Protein AF-K0K8G7-F1 (afdb_monomer_lite)

Foldseek 3Di:
DDDPDPPPPPQPPQQDLDLVSLLVLDDPVCNVVLVVQQVVLVVVCVVVVHNVSNSVSSVVSSVVSSVCNVPVPVVVVVVVQVVCVVVVHDGDDDDDPVNVCVVVVD

pLDDT: mean 77.99, std 16.8, range [39.25, 96.5]

Sequence (106 aa):
MGVTAAAAHQQPPEVGRTPEAIRAALLPEERDAFDADCRHALGQAVERSSLQPVHDVLDHWRRIATVTRHDPAAHRRMLARVDQTLAGQPPQRLHTWDELRTERGL

Radius of gyration: 19.47 Å; chains: 1; bounding box: 38×38×61 Å

Secondary structure (DSSP, 8-state):
----------PPPPPPSSHHHHHHHS-HHHHHHHHHHHHHHHHHHHHHT-SHHHHHHHHHHHHHHHHHHH-HHHHHHHHHHHHHHHTTPPPP-PPPHHHHHHHHT-

Structure (mmCIF, N/CA/C/O backbone):
data_AF-K0K8G7-F1
#
_entry.id   AF-K0K8G7-F1
#
loop_
_atom_site.group_PDB
_atom_site.id
_atom_site.type_symbol
_atom_site.label_atom_id
_atom_site.label_alt_id
_atom_site.label_comp_id
_atom_site.label_asym_id
_atom_site.label_entity_id
_atom_site.label_seq_id
_atom_site.pdbx_PDB_ins_code
_atom_site.Cartn_x
_atom_site.Cartn_y
_atom_site.Cartn_z
_atom_site.occupancy
_atom_site.B_iso_or_equiv
_atom_site.auth_seq_id
_atom_site.auth_comp_id
_atom_site.auth_asym_id
_atom_site.auth_atom_id
_atom_site.pdbx_PDB_model_num
ATOM 1 N N . MET A 1 1 ? -10.868 -21.597 -45.414 1.00 40.78 1 MET A N 1
ATOM 2 C CA . MET A 1 1 ? -9.644 -20.830 -45.095 1.00 40.78 1 MET A CA 1
ATOM 3 C C . MET A 1 1 ? -10.041 -19.373 -44.931 1.00 40.78 1 MET A C 1
ATOM 5 O O . MET A 1 1 ? -10.535 -18.805 -45.892 1.00 40.78 1 MET A O 1
ATOM 9 N N . GLY A 1 2 ? -9.912 -18.808 -43.730 1.00 39.25 2 GLY A N 1
ATOM 10 C CA . GLY A 1 2 ? -10.288 -17.418 -43.452 1.00 39.25 2 GLY A CA 1
ATOM 11 C C . GLY A 1 2 ? -10.359 -17.140 -41.955 1.00 39.25 2 GLY A C 1
ATOM 12 O O . GLY A 1 2 ? -11.431 -16.880 -41.427 1.00 39.25 2 GLY A O 1
ATOM 13 N N . VAL A 1 3 ? -9.229 -17.278 -41.260 1.00 42.44 3 VAL A N 1
ATOM 14 C CA . VAL A 1 3 ? -9.101 -16.895 -39.849 1.00 42.44 3 VAL A CA 1
ATOM 15 C C . VAL A 1 3 ? -8.646 -15.438 -39.831 1.00 42.44 3 VAL A C 1
ATOM 17 O O . VAL A 1 3 ? -7.459 -15.161 -39.958 1.00 42.44 3 VAL A O 1
ATOM 20 N N . THR A 1 4 ? -9.568 -14.484 -39.721 1.00 42.50 4 THR A N 1
ATOM 21 C CA . THR A 1 4 ? -9.210 -13.140 -39.248 1.00 42.50 4 THR A CA 1
ATOM 22 C C . THR A 1 4 ? -9.395 -13.145 -37.745 1.00 42.50 4 THR A C 1
ATOM 24 O O . THR A 1 4 ? -10.488 -12.915 -37.229 1.00 42.50 4 THR A O 1
ATOM 27 N N . ALA A 1 5 ? -8.314 -13.500 -3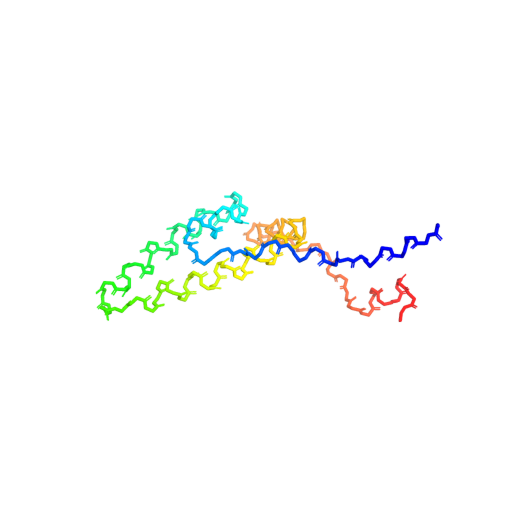7.053 1.00 40.03 5 ALA A N 1
ATOM 28 C CA . ALA A 1 5 ? -8.198 -13.361 -35.617 1.00 40.03 5 ALA A CA 1
ATOM 29 C C . ALA A 1 5 ? -8.341 -11.874 -35.274 1.00 40.03 5 ALA A C 1
ATOM 31 O O . ALA A 1 5 ? -7.414 -11.087 -35.461 1.00 40.03 5 ALA A O 1
ATOM 32 N N . ALA A 1 6 ? -9.518 -11.488 -34.783 1.00 40.91 6 ALA A N 1
ATOM 33 C CA . ALA A 1 6 ? -9.621 -10.322 -33.932 1.00 40.91 6 ALA A CA 1
ATOM 34 C C . ALA A 1 6 ? -8.643 -10.574 -32.784 1.00 40.91 6 ALA A C 1
ATOM 36 O O . ALA A 1 6 ? -8.842 -11.495 -31.990 1.00 40.91 6 ALA A O 1
ATOM 37 N N . ALA A 1 7 ? -7.547 -9.817 -32.748 1.00 43.06 7 ALA A N 1
ATOM 38 C CA . ALA A 1 7 ? -6.707 -9.725 -31.573 1.00 43.06 7 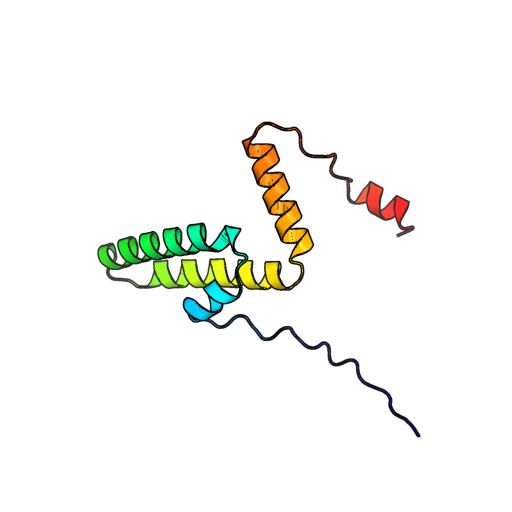ALA A CA 1
ATOM 39 C C . ALA A 1 7 ? -7.591 -9.132 -30.475 1.00 43.06 7 ALA A C 1
ATOM 41 O O . ALA A 1 7 ? -7.680 -7.914 -30.302 1.00 43.06 7 ALA A O 1
ATOM 42 N N . ALA A 1 8 ? -8.325 -10.014 -29.793 1.00 40.56 8 ALA A N 1
ATOM 43 C CA . ALA A 1 8 ? -8.893 -9.743 -28.499 1.00 40.56 8 ALA A CA 1
ATOM 44 C C . ALA A 1 8 ? -7.726 -9.180 -27.704 1.00 40.56 8 ALA A C 1
ATOM 46 O O . ALA A 1 8 ? -6.755 -9.889 -27.429 1.00 40.56 8 ALA A O 1
ATOM 47 N N . HIS A 1 9 ? -7.772 -7.877 -27.446 1.00 45.84 9 HIS A N 1
ATOM 48 C CA . HIS A 1 9 ? -6.929 -7.271 -26.443 1.00 45.84 9 HIS A CA 1
ATOM 49 C C . HIS A 1 9 ? -7.308 -8.028 -25.183 1.00 45.84 9 HIS A C 1
ATOM 51 O O . HIS A 1 9 ? -8.381 -7.794 -24.629 1.00 45.84 9 HIS A O 1
ATOM 57 N N . GLN A 1 10 ? -6.521 -9.044 -24.833 1.00 43.31 10 GLN A N 1
ATOM 58 C CA . GLN A 1 10 ? -6.724 -9.806 -23.619 1.00 43.31 10 GLN A CA 1
ATOM 59 C C . GLN A 1 10 ? -6.482 -8.797 -22.511 1.00 43.31 10 GLN A C 1
ATOM 61 O O . GLN A 1 10 ? -5.338 -8.539 -22.142 1.00 43.31 10 GLN A O 1
ATOM 66 N N . GLN A 1 11 ? -7.554 -8.131 -22.077 1.00 46.38 11 GLN A N 1
ATOM 67 C CA . GLN A 1 11 ? -7.507 -7.242 -20.939 1.00 46.38 11 GLN A CA 1
ATOM 68 C C . GLN A 1 11 ? -6.898 -8.080 -19.816 1.00 46.38 11 GLN A C 1
ATOM 70 O O . GLN A 1 11 ? -7.433 -9.157 -19.521 1.00 46.38 11 GLN A O 1
ATOM 75 N N . PRO A 1 12 ? -5.749 -7.665 -19.252 1.00 54.44 12 PRO A N 1
ATOM 76 C CA . PRO A 1 12 ? -5.165 -8.372 -18.129 1.00 54.44 12 PRO A CA 1
ATOM 77 C C . PRO A 1 12 ? -6.274 -8.567 -17.093 1.00 54.44 12 PRO A C 1
ATOM 79 O O . PRO A 1 12 ? -7.011 -7.609 -16.848 1.00 54.44 12 PRO A O 1
ATOM 82 N N . PRO A 1 13 ? -6.448 -9.769 -16.511 1.00 59.75 13 PRO A N 1
ATOM 83 C CA . PRO A 1 13 ? -7.562 -10.011 -15.601 1.00 59.75 13 PRO A CA 1
ATOM 84 C C . PRO A 1 13 ? -7.517 -8.956 -14.501 1.00 59.75 13 PRO A C 1
ATOM 86 O O . PRO A 1 13 ? -6.444 -8.729 -13.938 1.00 59.75 13 PRO A O 1
ATOM 89 N N . GLU A 1 14 ? -8.626 -8.249 -14.282 1.00 67.75 14 GLU A N 1
ATOM 90 C CA . GLU A 1 14 ? -8.656 -7.116 -13.360 1.00 67.75 14 GLU A CA 1
ATOM 91 C C . GLU A 1 14 ? -8.093 -7.510 -11.993 1.00 67.75 14 GLU A C 1
ATOM 93 O O . GLU A 1 14 ? -8.351 -8.606 -11.488 1.00 67.75 14 GLU A O 1
ATOM 98 N N . VAL A 1 15 ? -7.331 -6.603 -11.378 1.00 78.44 15 VAL A N 1
ATOM 99 C CA . VAL A 1 15 ? -6.902 -6.790 -9.992 1.00 78.44 15 VAL A CA 1
ATOM 100 C C . VAL A 1 15 ? -8.159 -6.847 -9.125 1.00 78.44 15 VAL A C 1
ATOM 102 O O . VAL A 1 15 ? -8.964 -5.907 -9.118 1.00 78.44 15 VAL A O 1
ATOM 105 N N . GLY A 1 16 ? -8.336 -7.970 -8.424 1.00 81.25 16 GLY A N 1
ATOM 106 C CA . GLY A 1 16 ? -9.458 -8.180 -7.515 1.00 81.25 16 GLY A CA 1
ATOM 107 C C . GLY A 1 16 ? -9.508 -7.107 -6.424 1.00 81.25 16 GLY A C 1
ATOM 108 O O . GLY A 1 16 ? -8.507 -6.470 -6.114 1.00 81.25 16 GLY A O 1
ATOM 109 N N . ARG A 1 17 ? -10.688 -6.887 -5.838 1.00 83.06 17 ARG A N 1
ATOM 110 C CA . ARG A 1 17 ? -10.887 -5.855 -4.802 1.00 83.06 17 ARG A CA 1
ATOM 111 C C . ARG A 1 17 ? -10.525 -6.311 -3.389 1.00 83.06 17 ARG A C 1
ATOM 113 O O . ARG A 1 17 ? -10.590 -5.505 -2.468 1.00 83.06 17 ARG A O 1
ATOM 120 N N . THR A 1 18 ? -10.205 -7.590 -3.197 1.00 87.56 18 THR A N 1
ATOM 121 C CA . THR A 1 18 ? -9.864 -8.092 -1.864 1.00 87.56 18 THR A CA 1
ATOM 122 C C . THR A 1 18 ? -8.413 -7.741 -1.526 1.00 87.56 18 THR A C 1
ATOM 124 O O . THR A 1 18 ? -7.581 -7.667 -2.438 1.00 87.56 18 THR A O 1
ATOM 127 N N . PRO A 1 19 ? -8.077 -7.547 -0.240 1.00 88.94 19 PRO A N 1
ATOM 128 C CA . PRO A 1 19 ? -6.704 -7.274 0.177 1.00 88.94 19 PRO A CA 1
ATOM 129 C C . PRO A 1 19 ? -5.712 -8.335 -0.317 1.00 88.94 19 PRO A C 1
ATOM 131 O O . PRO A 1 19 ? -4.626 -7.995 -0.776 1.00 88.94 19 PRO A O 1
ATOM 134 N N . GLU A 1 20 ? -6.095 -9.615 -0.305 1.00 90.62 20 GLU A N 1
ATOM 135 C CA . GLU A 1 20 ? -5.239 -10.716 -0.758 1.00 90.62 20 GLU A CA 1
ATOM 136 C C . GLU A 1 20 ? -4.986 -10.649 -2.267 1.00 90.62 20 GLU A C 1
ATOM 138 O O . GLU A 1 20 ? -3.859 -10.858 -2.717 1.00 90.62 20 GLU A O 1
ATOM 143 N N . ALA A 1 21 ? -6.020 -10.324 -3.051 1.00 89.69 21 ALA A N 1
ATOM 144 C CA . ALA A 1 21 ? -5.907 -10.186 -4.498 1.00 89.69 21 ALA A CA 1
ATOM 145 C C . ALA A 1 21 ? -5.033 -8.985 -4.887 1.00 89.69 21 ALA A C 1
ATOM 147 O O . ALA A 1 21 ? -4.213 -9.097 -5.800 1.00 89.69 21 ALA A O 1
ATOM 148 N N . ILE A 1 22 ? -5.170 -7.863 -4.174 1.00 91.12 22 ILE A N 1
ATOM 149 C CA . ILE A 1 22 ? -4.328 -6.676 -4.364 1.00 91.12 22 ILE A CA 1
ATOM 150 C C . ILE A 1 22 ? -2.878 -7.019 -4.015 1.00 91.12 22 ILE A C 1
ATOM 152 O O . ILE A 1 22 ? -1.996 -6.854 -4.854 1.00 91.12 22 ILE A O 1
ATOM 156 N N . ARG A 1 23 ? -2.630 -7.606 -2.837 1.00 92.38 23 ARG A N 1
ATOM 157 C CA . ARG A 1 23 ? -1.285 -7.991 -2.380 1.00 92.38 23 ARG A CA 1
ATOM 158 C C . ARG A 1 23 ? -0.584 -8.977 -3.317 1.00 92.38 23 ARG A C 1
ATOM 160 O O . ARG A 1 23 ? 0.628 -8.895 -3.507 1.00 92.38 23 ARG A O 1
ATOM 167 N N . ALA A 1 24 ? -1.331 -9.906 -3.913 1.00 90.50 24 ALA A N 1
ATOM 168 C CA . ALA A 1 24 ? -0.804 -10.859 -4.888 1.00 90.50 24 ALA A CA 1
ATOM 1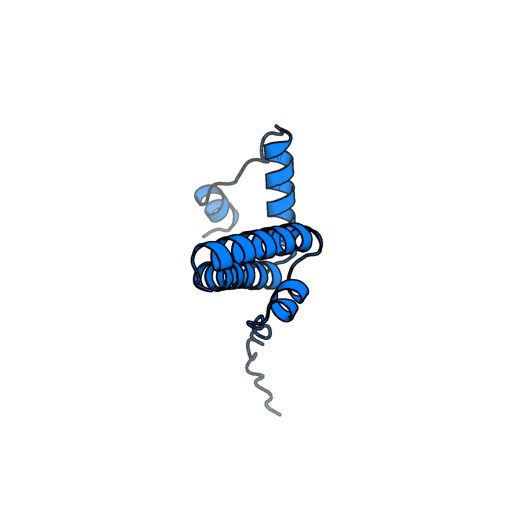69 C C . ALA A 1 24 ? -0.400 -10.199 -6.219 1.00 90.50 24 ALA A C 1
ATOM 171 O O . ALA A 1 24 ? 0.508 -10.691 -6.889 1.00 90.50 24 ALA A O 1
ATOM 172 N N . ALA A 1 25 ? -1.059 -9.099 -6.595 1.00 88.88 25 ALA A N 1
ATOM 173 C CA . ALA A 1 25 ? -0.776 -8.350 -7.817 1.00 88.88 25 ALA A CA 1
ATOM 174 C C . ALA A 1 25 ? 0.366 -7.327 -7.667 1.00 88.88 25 ALA A C 1
ATOM 176 O O . ALA A 1 25 ? 0.877 -6.853 -8.681 1.00 88.88 25 ALA A O 1
ATOM 177 N N . LEU A 1 26 ? 0.770 -7.008 -6.435 1.00 89.25 26 LEU A N 1
ATOM 178 C CA . LEU A 1 26 ? 1.891 -6.115 -6.141 1.00 89.25 26 LEU A CA 1
ATOM 179 C C . LEU A 1 26 ? 3.251 -6.796 -6.330 1.00 89.25 26 LEU A C 1
ATOM 181 O O . LEU A 1 26 ? 3.414 -8.009 -6.115 1.00 89.25 26 LEU A O 1
ATOM 185 N N . LEU A 1 27 ? 4.249 -5.983 -6.677 1.00 87.38 27 LEU A N 1
ATOM 186 C CA . LEU A 1 27 ? 5.643 -6.402 -6.669 1.00 87.38 27 LEU A CA 1
ATOM 187 C C . LEU A 1 27 ? 6.098 -6.721 -5.237 1.00 87.38 27 LEU A C 1
ATOM 189 O O . LEU A 1 27 ? 5.573 -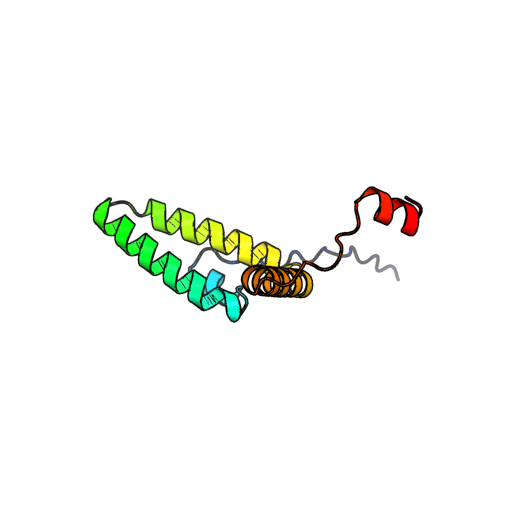6.143 -4.284 1.00 87.38 27 LEU A O 1
ATOM 193 N N . PRO A 1 28 ? 7.079 -7.623 -5.055 1.00 88.31 28 PRO A N 1
ATOM 194 C CA . PRO A 1 28 ? 7.609 -7.949 -3.734 1.00 88.31 28 PRO A CA 1
ATOM 195 C C . PRO A 1 28 ? 8.023 -6.721 -2.915 1.00 88.31 28 PRO A C 1
ATOM 197 O O . PRO A 1 28 ? 7.749 -6.683 -1.721 1.00 88.31 28 PRO A O 1
ATOM 200 N N . GLU A 1 29 ? 8.609 -5.716 -3.566 1.00 86.50 29 GLU A N 1
ATOM 201 C CA . GLU A 1 29 ? 9.110 -4.484 -2.949 1.00 86.50 29 GLU A CA 1
ATOM 202 C C . GLU A 1 29 ? 7.988 -3.573 -2.414 1.00 86.50 29 GLU A C 1
ATOM 204 O O . GLU A 1 29 ? 8.215 -2.759 -1.526 1.00 86.50 29 GLU A O 1
ATOM 209 N N . GLU A 1 30 ? 6.764 -3.714 -2.927 1.00 88.06 30 GLU A N 1
ATOM 210 C CA . GLU A 1 30 ? 5.608 -2.887 -2.555 1.00 88.06 30 GLU A CA 1
ATOM 211 C C . GLU A 1 30 ? 4.784 -3.491 -1.408 1.00 88.06 30 GLU A C 1
ATOM 213 O O . GLU A 1 30 ? 3.977 -2.803 -0.782 1.00 88.06 30 GLU A O 1
ATOM 218 N N . ARG A 1 31 ? 4.963 -4.788 -1.124 1.00 92.00 31 ARG A N 1
ATOM 219 C CA . ARG A 1 31 ? 4.111 -5.531 -0.179 1.00 92.00 31 ARG A CA 1
ATOM 220 C C . ARG A 1 31 ? 4.236 -5.026 1.251 1.00 92.00 31 ARG A C 1
ATOM 222 O O . ARG A 1 31 ? 3.225 -4.931 1.938 1.00 92.00 31 ARG A O 1
ATOM 229 N N . ASP A 1 32 ? 5.444 -4.677 1.680 1.00 92.88 32 ASP A N 1
ATOM 230 C CA . ASP A 1 32 ? 5.676 -4.200 3.046 1.00 92.88 32 ASP A CA 1
ATOM 231 C C . ASP A 1 32 ? 5.039 -2.823 3.275 1.00 92.88 32 ASP A C 1
ATOM 233 O O . ASP A 1 32 ? 4.464 -2.570 4.337 1.00 92.88 32 ASP A O 1
ATOM 237 N N . ALA A 1 33 ? 5.080 -1.953 2.260 1.00 92.88 33 ALA A N 1
ATOM 238 C CA . ALA A 1 33 ? 4.408 -0.657 2.285 1.00 92.88 33 ALA A CA 1
ATOM 239 C C . ALA A 1 33 ? 2.880 -0.824 2.317 1.00 92.88 33 ALA A C 1
ATOM 241 O O . ALA A 1 33 ? 2.215 -0.225 3.161 1.00 92.88 33 ALA A O 1
ATOM 242 N N . PHE A 1 34 ? 2.333 -1.716 1.485 1.00 94.69 34 PHE A N 1
ATOM 243 C CA . PHE A 1 34 ? 0.913 -2.074 1.515 1.00 94.69 34 PHE A CA 1
ATOM 244 C C . PHE A 1 34 ? 0.468 -2.583 2.897 1.00 94.69 34 PHE A C 1
ATOM 246 O O . PHE A 1 34 ? -0.509 -2.090 3.462 1.00 94.69 34 PHE A O 1
ATOM 253 N N . ASP A 1 35 ? 1.212 -3.526 3.483 1.00 95.62 35 ASP A N 1
ATOM 254 C CA . ASP A 1 35 ? 0.892 -4.106 4.791 1.00 95.62 35 ASP A CA 1
ATOM 255 C C . ASP A 1 35 ? 0.999 -3.056 5.928 1.00 95.62 35 ASP A C 1
ATOM 257 O O . ASP A 1 35 ? 0.282 -3.130 6.934 1.00 95.62 35 ASP A O 1
ATOM 261 N N . ALA A 1 36 ? 1.880 -2.056 5.802 1.00 95.19 36 ALA A N 1
ATOM 262 C CA . ALA A 1 36 ? 1.969 -0.929 6.733 1.00 95.19 36 ALA A CA 1
ATOM 263 C C . ALA A 1 36 ? 0.769 0.025 6.615 1.00 95.19 36 ALA A C 1
ATOM 265 O O . ALA A 1 36 ? 0.140 0.337 7.633 1.00 95.19 36 ALA A O 1
ATOM 266 N N . ASP A 1 37 ? 0.404 0.419 5.396 1.00 95.94 37 ASP A N 1
ATOM 267 C CA . ASP A 1 37 ? -0.730 1.310 5.136 1.00 95.94 37 ASP A CA 1
ATOM 268 C C . ASP A 1 37 ? -2.057 0.682 5.567 1.00 95.94 37 ASP A C 1
ATOM 270 O O . ASP A 1 37 ? -2.882 1.345 6.200 1.00 95.94 37 ASP A O 1
ATOM 274 N N .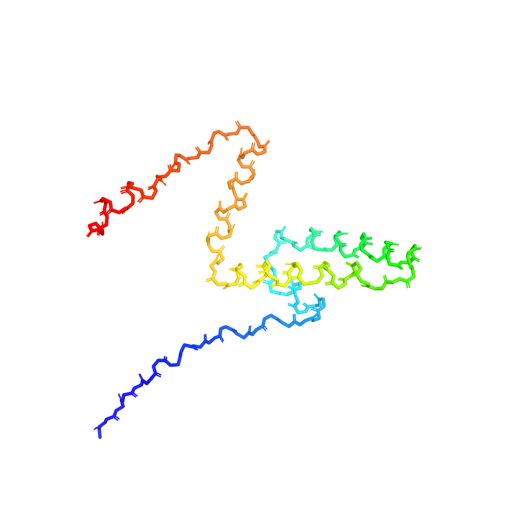 CYS A 1 38 ? -2.256 -0.615 5.307 1.00 94.44 38 CYS A N 1
ATOM 275 C CA . CYS A 1 38 ? -3.441 -1.334 5.771 1.00 94.44 38 CYS A CA 1
ATOM 276 C C . CYS A 1 38 ? -3.548 -1.334 7.302 1.00 94.44 38 CYS A C 1
ATOM 278 O O . CYS A 1 38 ? -4.625 -1.073 7.840 1.00 94.44 38 CYS A O 1
ATOM 280 N N . ARG A 1 39 ? -2.444 -1.581 8.024 1.00 96.44 39 ARG A N 1
ATOM 281 C CA . ARG A 1 39 ? -2.439 -1.524 9.499 1.00 96.44 39 ARG A CA 1
ATOM 282 C C . ARG A 1 39 ? -2.753 -0.124 10.014 1.00 96.44 39 ARG A C 1
ATOM 284 O O . ARG A 1 39 ? -3.528 0.017 10.959 1.00 96.44 39 ARG A O 1
ATOM 291 N N . HIS A 1 40 ? -2.190 0.904 9.387 1.00 95.81 40 HIS A N 1
ATOM 292 C CA . HIS A 1 40 ? -2.459 2.289 9.754 1.00 95.81 40 HIS A CA 1
ATOM 293 C C . HIS A 1 40 ? -3.930 2.671 9.519 1.00 95.81 40 HIS A C 1
ATOM 295 O O . HIS A 1 40 ? -4.574 3.235 10.406 1.00 95.81 40 HIS A O 1
ATOM 301 N N . ALA A 1 41 ? -4.491 2.300 8.366 1.00 94.69 41 ALA A N 1
ATOM 302 C CA . ALA A 1 41 ? -5.890 2.544 8.036 1.00 94.69 41 ALA A CA 1
ATOM 303 C C . ALA A 1 41 ? -6.858 1.812 8.970 1.00 94.69 41 ALA A C 1
ATOM 305 O O . ALA A 1 41 ? -7.876 2.385 9.355 1.00 94.69 41 ALA A O 1
ATOM 306 N N . LEU A 1 42 ? -6.534 0.582 9.385 1.00 95.62 42 LEU A N 1
ATOM 307 C CA . LEU A 1 42 ? -7.309 -0.142 10.396 1.00 95.62 42 LEU A CA 1
ATOM 308 C C . LEU A 1 42 ? -7.313 0.595 11.743 1.00 95.62 42 LEU A C 1
ATOM 310 O O . LEU A 1 42 ? -8.366 0.701 12.366 1.00 95.62 42 LEU A O 1
ATOM 314 N N . GLY A 1 43 ? -6.177 1.164 12.161 1.00 96.38 43 GLY A N 1
ATOM 315 C CA . GLY A 1 43 ? -6.105 2.016 13.354 1.00 96.38 43 GLY A CA 1
ATOM 316 C C . GLY A 1 43 ? -7.019 3.241 13.252 1.00 96.38 43 GLY A C 1
ATOM 317 O O . GLY A 1 43 ? -7.863 3.457 14.121 1.00 96.38 43 GLY A O 1
ATOM 318 N N . GLN A 1 44 ? -6.939 3.983 12.142 1.00 92.94 44 GLN A N 1
ATOM 319 C CA . GLN A 1 44 ? -7.826 5.128 11.898 1.00 92.94 44 GLN A CA 1
ATOM 320 C C . GLN A 1 44 ? -9.304 4.729 11.841 1.00 92.94 44 GLN A C 1
ATOM 322 O O . GLN A 1 44 ? -10.172 5.493 12.261 1.00 92.94 44 GLN A O 1
ATOM 327 N N . ALA A 1 45 ? -9.607 3.548 11.304 1.00 95.31 45 ALA A N 1
ATOM 328 C CA . ALA A 1 45 ? -10.972 3.067 11.188 1.00 95.31 45 ALA A CA 1
ATOM 329 C C . ALA A 1 45 ? -11.602 2.783 12.553 1.00 95.31 45 ALA A C 1
ATOM 331 O O . ALA A 1 45 ? -12.774 3.099 12.757 1.00 95.31 45 ALA A O 1
ATOM 332 N N . VAL A 1 46 ? -10.818 2.247 13.493 1.00 96.50 46 VAL A N 1
ATOM 333 C CA . VAL A 1 46 ? -11.241 2.063 14.888 1.00 96.50 46 VAL A CA 1
ATOM 334 C C . VAL A 1 46 ? -11.507 3.416 15.542 1.00 96.50 46 VAL A C 1
ATOM 336 O O . VAL A 1 46 ? -12.591 3.625 16.082 1.00 96.50 46 VAL A O 1
ATOM 339 N N . GLU A 1 47 ? -10.567 4.358 15.437 1.00 95.38 47 GLU A N 1
ATOM 340 C CA . GLU A 1 47 ? -10.706 5.697 16.030 1.00 95.38 47 GLU A CA 1
ATOM 341 C C . GLU A 1 47 ? -11.930 6.453 15.501 1.00 95.38 47 GLU A C 1
ATOM 343 O O . GLU A 1 47 ? -12.632 7.128 16.250 1.00 95.38 47 GLU A O 1
ATOM 348 N N . ARG A 1 48 ? -12.206 6.325 14.200 1.00 93.25 48 ARG A N 1
ATOM 349 C CA . ARG A 1 48 ? -13.293 7.040 13.517 1.00 93.25 48 ARG A CA 1
ATOM 350 C C . ARG A 1 48 ? -14.597 6.252 13.458 1.00 93.25 48 ARG A C 1
ATOM 352 O O . ARG A 1 48 ? -15.579 6.773 12.935 1.00 93.25 48 ARG A O 1
ATOM 359 N N . SER A 1 49 ? -14.606 5.003 13.935 1.00 95.00 49 SER A N 1
ATOM 360 C CA . SER A 1 49 ? -15.712 4.050 13.748 1.00 95.00 49 SER A CA 1
ATOM 361 C C . SER A 1 49 ? -16.207 3.989 12.293 1.00 95.00 49 SER A C 1
ATOM 363 O O . SER A 1 49 ? -17.404 3.917 12.024 1.00 95.00 49 SER A O 1
ATOM 365 N N . SER A 1 50 ? -15.278 4.060 11.337 1.00 95.12 50 SER A N 1
ATOM 366 C CA . SER A 1 50 ? -15.572 4.134 9.905 1.00 95.12 50 SER A CA 1
ATOM 367 C C . SER A 1 50 ? -14.541 3.352 9.107 1.00 95.12 50 SER A C 1
ATOM 369 O O . SER A 1 50 ? -13.347 3.568 9.265 1.00 95.12 50 SER A O 1
ATOM 371 N N . LEU A 1 51 ? -14.993 2.483 8.201 1.00 94.38 51 LEU A N 1
ATOM 372 C CA . LEU A 1 51 ? -14.114 1.701 7.322 1.00 94.38 51 LEU A CA 1
ATOM 373 C C . LEU A 1 51 ? -13.613 2.481 6.102 1.00 94.38 51 LEU A C 1
ATOM 375 O O . LEU A 1 51 ? -12.825 1.951 5.321 1.00 94.38 51 LEU A O 1
ATOM 379 N N . GLN A 1 52 ? -14.025 3.740 5.939 1.00 95.38 52 GLN A N 1
ATOM 380 C CA . GLN A 1 52 ? -13.607 4.563 4.806 1.00 95.38 52 GLN A CA 1
ATOM 381 C C . GLN A 1 52 ? -12.078 4.635 4.618 1.00 95.38 52 GLN A C 1
ATOM 383 O O . GLN A 1 52 ? -11.635 4.387 3.499 1.00 95.38 52 GLN A O 1
ATOM 388 N N . PRO A 1 53 ? -11.249 4.832 5.668 1.00 92.56 53 PRO A N 1
ATOM 389 C CA . PRO A 1 53 ? -9.794 4.847 5.509 1.00 92.56 53 PRO A CA 1
ATOM 390 C C . PRO A 1 53 ? -9.234 3.545 4.920 1.00 92.56 53 PRO A C 1
ATOM 392 O O . PRO A 1 53 ? -8.259 3.568 4.175 1.00 92.56 53 PRO A O 1
ATOM 395 N N . VAL A 1 54 ? -9.852 2.400 5.233 1.00 93.56 54 VAL A N 1
ATOM 396 C CA . VAL A 1 54 ? -9.443 1.097 4.690 1.00 93.56 54 VAL A CA 1
ATOM 397 C C . VAL A 1 54 ? -9.797 1.011 3.208 1.00 93.56 54 VAL A C 1
ATOM 399 O O . VAL A 1 54 ? -8.965 0.586 2.410 1.00 93.56 54 VAL A O 1
ATOM 402 N N . HIS A 1 55 ? -11.001 1.442 2.824 1.00 93.94 55 HIS A N 1
ATOM 403 C CA . HIS A 1 55 ? -11.412 1.474 1.420 1.00 93.94 55 HIS A CA 1
ATOM 404 C C . HIS A 1 55 ? -10.512 2.384 0.578 1.00 93.94 55 HIS A C 1
ATOM 406 O O . HIS A 1 55 ? -10.069 1.966 -0.491 1.00 93.94 55 HIS A O 1
ATOM 412 N N . ASP A 1 56 ? -10.162 3.563 1.095 1.00 94.38 56 ASP A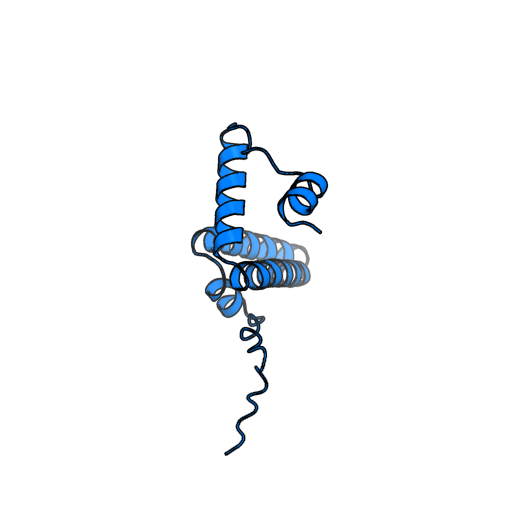 N 1
ATOM 413 C CA . ASP A 1 56 ? -9.281 4.513 0.413 1.00 94.38 56 ASP A CA 1
ATOM 414 C C . ASP A 1 56 ? -7.893 3.908 0.143 1.00 94.38 56 ASP A C 1
ATOM 416 O O . ASP A 1 56 ? -7.368 4.010 -0.971 1.00 94.38 56 ASP A O 1
ATOM 420 N N . VAL A 1 57 ? -7.320 3.214 1.135 1.00 96.00 57 VAL A N 1
ATOM 421 C CA . VAL A 1 57 ? -6.037 2.507 0.992 1.00 96.00 57 VAL A CA 1
ATOM 422 C C . VAL A 1 57 ? -6.134 1.376 -0.034 1.00 96.00 57 VAL A C 1
ATOM 424 O O . VAL A 1 57 ? -5.276 1.273 -0.912 1.00 96.00 57 VAL A O 1
ATOM 427 N N . LEU A 1 58 ? -7.182 0.548 0.012 1.00 95.00 58 LEU A N 1
ATOM 428 C CA . LEU A 1 58 ? -7.346 -0.549 -0.950 1.00 95.00 58 LEU A CA 1
ATOM 429 C C . LEU A 1 58 ? -7.513 -0.032 -2.388 1.00 95.00 58 LEU A C 1
ATOM 431 O O . LEU A 1 58 ? -6.904 -0.576 -3.310 1.00 95.00 58 LEU A O 1
ATOM 435 N N . ASP A 1 59 ? -8.274 1.043 -2.594 1.00 94.25 59 ASP A N 1
ATOM 436 C CA . ASP A 1 59 ? -8.459 1.648 -3.917 1.00 94.25 59 ASP A CA 1
ATOM 437 C C . ASP A 1 59 ? -7.191 2.329 -4.443 1.00 94.25 59 ASP A C 1
ATOM 439 O O . ASP A 1 59 ? -6.959 2.364 -5.659 1.00 94.25 59 ASP A O 1
ATOM 443 N N . HIS A 1 60 ? -6.369 2.888 -3.554 1.00 93.94 60 HIS A N 1
ATOM 444 C CA . HIS A 1 60 ? -5.061 3.429 -3.907 1.00 93.94 60 HIS A CA 1
ATOM 445 C C . HIS A 1 60 ? -4.119 2.319 -4.392 1.00 93.94 60 HIS A C 1
ATOM 447 O O . HIS A 1 60 ? -3.617 2.371 -5.518 1.00 93.94 60 HIS A O 1
ATOM 453 N N . TRP A 1 61 ? -3.954 1.263 -3.597 1.00 94.69 61 TRP A N 1
ATOM 454 C CA . TRP A 1 61 ? -3.046 0.165 -3.921 1.00 94.69 61 TRP A CA 1
ATOM 455 C C . TRP A 1 61 ? -3.519 -0.693 -5.094 1.00 94.69 61 TRP A C 1
ATOM 457 O O . TRP A 1 61 ? -2.698 -1.162 -5.882 1.00 94.69 61 TRP A O 1
ATOM 467 N N . ARG A 1 62 ? -4.832 -0.837 -5.308 1.00 91.88 62 ARG A N 1
ATOM 468 C CA . ARG A 1 62 ? -5.371 -1.484 -6.515 1.00 91.88 62 ARG A CA 1
ATOM 469 C C . ARG A 1 62 ? -5.009 -0.714 -7.787 1.00 91.88 62 ARG A C 1
ATOM 471 O O . ARG A 1 62 ? -4.729 -1.338 -8.814 1.00 91.88 62 ARG A O 1
ATOM 478 N N . ARG A 1 63 ? -4.984 0.624 -7.741 1.00 88.88 63 ARG A N 1
ATOM 479 C CA . ARG A 1 63 ? -4.522 1.455 -8.867 1.00 88.88 63 ARG A CA 1
ATOM 480 C C . ARG A 1 63 ? -3.038 1.234 -9.143 1.00 88.88 63 ARG A C 1
ATOM 482 O O . ARG A 1 63 ? -2.693 0.997 -10.298 1.00 88.88 63 ARG A O 1
ATOM 489 N N . ILE A 1 64 ? -2.203 1.226 -8.102 1.00 87.94 64 ILE A N 1
ATOM 490 C CA . ILE A 1 64 ? -0.770 0.908 -8.218 1.00 87.94 64 ILE A CA 1
ATOM 491 C C . ILE A 1 64 ? -0.590 -0.473 -8.855 1.00 87.94 64 ILE A C 1
ATOM 493 O O . ILE A 1 64 ? -0.005 -0.577 -9.928 1.00 87.94 64 ILE A O 1
ATOM 497 N N . ALA A 1 65 ? -1.207 -1.511 -8.285 1.00 87.75 65 ALA A N 1
ATOM 498 C CA . ALA A 1 65 ? -1.131 -2.874 -8.803 1.00 87.75 65 ALA A CA 1
ATOM 499 C C . ALA A 1 65 ? -1.572 -2.979 -10.274 1.00 87.75 65 ALA A C 1
ATOM 501 O O . ALA A 1 65 ? -0.970 -3.712 -11.056 1.00 87.75 65 ALA A O 1
ATOM 502 N N . THR A 1 66 ? -2.600 -2.229 -10.682 1.00 85.69 66 THR A N 1
ATOM 503 C CA . THR A 1 66 ? -3.077 -2.215 -12.074 1.00 85.69 66 THR A CA 1
ATOM 504 C C . THR A 1 66 ? -2.040 -1.606 -13.022 1.00 85.69 66 THR A C 1
ATOM 506 O O . THR A 1 66 ? -1.764 -2.183 -14.074 1.00 85.69 66 THR A O 1
ATOM 509 N N . VAL A 1 67 ? -1.433 -0.474 -12.645 1.00 80.94 67 VAL A N 1
ATOM 510 C CA . VAL A 1 67 ? -0.388 0.198 -13.439 1.00 80.94 67 VAL A CA 1
ATOM 511 C C . VAL A 1 67 ? 0.872 -0.664 -13.511 1.00 80.94 67 VAL A C 1
ATOM 513 O O . VAL A 1 67 ? 1.393 -0.919 -14.597 1.00 80.94 67 VAL A O 1
ATOM 516 N N . THR A 1 68 ? 1.322 -1.180 -12.370 1.00 76.19 68 THR A N 1
ATOM 517 C CA . THR A 1 68 ? 2.520 -2.014 -12.256 1.00 76.19 68 THR A CA 1
ATOM 518 C C . THR A 1 68 ? 2.397 -3.306 -13.051 1.00 76.19 68 THR A C 1
ATOM 520 O O . THR A 1 68 ? 3.360 -3.758 -13.665 1.00 76.19 68 THR A O 1
ATOM 523 N N . ARG A 1 69 ? 1.201 -3.894 -13.111 1.00 73.81 69 ARG A N 1
ATOM 524 C CA . ARG A 1 69 ? 0.956 -5.118 -13.874 1.00 73.81 69 ARG A CA 1
ATOM 525 C C . ARG A 1 69 ? 0.936 -4.895 -15.389 1.00 73.81 69 ARG A C 1
ATOM 527 O O . ARG A 1 69 ? 1.216 -5.835 -16.129 1.00 73.81 69 ARG A O 1
ATOM 534 N N . HIS A 1 70 ? 0.638 -3.678 -15.844 1.00 73.56 70 HIS A N 1
ATOM 535 C CA . HIS A 1 70 ? 0.695 -3.315 -17.260 1.00 73.56 70 HIS A CA 1
ATOM 536 C C . HIS A 1 70 ? 2.141 -3.119 -17.750 1.00 73.56 70 HIS A C 1
ATOM 538 O O . HIS A 1 70 ? 2.461 -3.513 -18.869 1.00 73.56 70 HIS A O 1
ATOM 544 N N . ASP A 1 71 ? 3.027 -2.546 -16.926 1.00 73.38 71 ASP A N 1
ATOM 545 C CA . ASP A 1 71 ? 4.461 -2.429 -17.238 1.00 73.38 71 ASP A CA 1
ATOM 546 C C . ASP A 1 71 ? 5.347 -2.603 -15.984 1.00 73.38 71 ASP A C 1
ATOM 548 O O . ASP A 1 71 ? 5.801 -1.624 -15.372 1.00 73.38 71 ASP A O 1
ATOM 552 N N . PRO A 1 72 ? 5.657 -3.860 -15.610 1.00 70.00 72 PRO A N 1
ATOM 553 C CA . PRO A 1 72 ? 6.477 -4.150 -14.435 1.00 70.00 72 PRO A CA 1
ATOM 554 C C . PRO A 1 72 ? 7.906 -3.599 -14.547 1.00 70.00 72 PRO A C 1
ATOM 556 O O . PRO A 1 72 ? 8.548 -3.296 -13.540 1.00 70.00 72 PRO A O 1
ATOM 559 N N . ALA A 1 73 ? 8.429 -3.468 -15.770 1.00 71.50 73 ALA A N 1
ATOM 560 C CA . ALA A 1 73 ? 9.784 -2.988 -16.015 1.00 71.50 73 ALA A CA 1
ATOM 561 C C . ALA A 1 73 ? 9.876 -1.459 -15.911 1.00 71.50 73 ALA A C 1
ATOM 563 O O . ALA A 1 73 ? 10.875 -0.939 -15.413 1.00 71.50 73 ALA A O 1
ATOM 564 N N . ALA A 1 74 ? 8.861 -0.713 -16.356 1.00 70.44 74 ALA A N 1
ATOM 565 C CA . ALA A 1 74 ? 8.759 0.719 -16.071 1.00 70.44 74 ALA A CA 1
ATOM 566 C C . ALA A 1 74 ? 8.598 0.983 -14.579 1.00 70.44 74 ALA A C 1
ATOM 568 O O . ALA A 1 74 ? 9.281 1.861 -14.052 1.00 70.44 74 ALA A O 1
ATOM 569 N N . HIS A 1 75 ? 7.777 0.190 -13.890 1.00 72.62 75 HIS A N 1
ATOM 570 C CA . HIS A 1 75 ? 7.571 0.371 -12.461 1.00 72.62 75 HIS A CA 1
ATOM 571 C C . HIS A 1 75 ? 8.861 0.149 -11.653 1.00 72.62 75 HIS A C 1
ATOM 573 O O . HIS A 1 75 ? 9.247 0.994 -10.849 1.00 72.62 75 HIS A O 1
ATOM 579 N N . ARG A 1 76 ? 9.623 -0.915 -11.944 1.00 76.00 76 ARG A N 1
ATOM 580 C CA . ARG A 1 76 ? 10.945 -1.126 -11.321 1.00 76.00 76 ARG A CA 1
ATOM 581 C C . ARG A 1 76 ? 11.942 -0.008 -11.629 1.00 76.00 76 ARG A C 1
ATOM 583 O O . ARG A 1 76 ? 12.695 0.392 -10.747 1.00 76.00 76 ARG A O 1
ATOM 590 N N . ARG A 1 77 ? 11.947 0.525 -12.857 1.00 78.12 77 ARG A N 1
ATOM 591 C CA . ARG A 1 77 ? 12.789 1.684 -13.214 1.00 78.12 77 ARG A CA 1
ATOM 592 C C . ARG A 1 77 ? 12.398 2.936 -12.430 1.00 78.12 77 ARG A C 1
ATOM 594 O O . ARG A 1 77 ? 13.275 3.709 -12.058 1.00 78.12 77 ARG A O 1
ATOM 601 N N . MET A 1 78 ? 11.105 3.132 -12.175 1.00 80.31 78 MET A N 1
ATOM 602 C CA . MET A 1 78 ? 10.612 4.220 -11.334 1.00 80.31 78 MET A CA 1
ATOM 603 C C . MET A 1 78 ? 11.079 4.051 -9.884 1.00 80.31 78 MET A C 1
ATOM 605 O O . MET A 1 78 ? 11.648 4.994 -9.344 1.00 80.31 78 MET A O 1
ATOM 609 N N . LEU A 1 79 ? 10.914 2.866 -9.285 1.00 79.75 79 LEU A N 1
ATOM 610 C CA . LEU A 1 79 ? 11.379 2.596 -7.917 1.00 79.75 79 LEU A CA 1
ATOM 611 C C . LEU A 1 79 ? 12.893 2.805 -7.782 1.00 79.75 79 LEU A C 1
ATOM 613 O O . LEU A 1 79 ? 13.333 3.557 -6.919 1.00 79.75 79 LEU A O 1
ATOM 617 N N . ALA A 1 80 ? 13.685 2.279 -8.720 1.00 77.75 80 ALA A N 1
ATOM 618 C CA . ALA A 1 80 ? 15.133 2.493 -8.736 1.00 77.75 80 ALA A CA 1
ATOM 619 C C . ALA A 1 80 ? 15.520 3.983 -8.847 1.00 77.75 80 ALA A C 1
ATOM 621 O O . ALA A 1 80 ? 16.539 4.410 -8.305 1.00 77.75 80 ALA A O 1
ATOM 622 N N . ARG A 1 81 ? 14.710 4.796 -9.542 1.00 73.12 81 ARG A N 1
ATOM 623 C CA . ARG A 1 81 ? 14.903 6.252 -9.620 1.00 73.12 81 ARG A CA 1
ATOM 624 C C . ARG A 1 81 ? 14.558 6.946 -8.302 1.00 73.12 81 ARG A C 1
ATOM 626 O O . ARG A 1 81 ? 15.261 7.885 -7.927 1.00 73.12 81 ARG A O 1
ATOM 633 N N . VAL A 1 82 ? 13.499 6.515 -7.618 1.00 77.56 82 VAL A N 1
ATOM 634 C CA . VAL A 1 82 ? 13.145 7.021 -6.283 1.00 77.56 82 VAL A CA 1
ATOM 635 C C . VAL A 1 82 ? 14.286 6.732 -5.310 1.00 77.56 82 VAL A C 1
ATOM 637 O O . VAL A 1 82 ? 14.771 7.664 -4.672 1.00 77.56 82 VAL A O 1
ATOM 640 N N . ASP A 1 83 ? 14.800 5.502 -5.294 1.00 76.12 83 ASP A N 1
ATOM 641 C CA . ASP A 1 83 ? 15.933 5.114 -4.447 1.00 76.12 83 ASP A CA 1
ATOM 642 C C . ASP A 1 83 ? 17.195 5.928 -4.755 1.00 76.12 83 ASP A C 1
ATOM 644 O O . ASP A 1 83 ? 17.844 6.431 -3.840 1.00 76.12 83 ASP A O 1
ATOM 648 N N . GLN A 1 84 ? 17.523 6.135 -6.038 1.00 70.69 84 GLN A N 1
ATOM 649 C CA . GLN A 1 84 ? 18.643 7.000 -6.436 1.00 70.69 84 GLN A CA 1
ATOM 650 C C . GLN A 1 84 ? 18.470 8.432 -5.927 1.00 70.69 84 GLN A C 1
ATOM 652 O O . GLN A 1 84 ? 19.422 9.022 -5.422 1.00 70.69 84 GLN A O 1
ATOM 657 N N . THR A 1 85 ? 17.257 8.975 -6.018 1.00 69.81 85 THR A N 1
ATOM 658 C CA . THR A 1 85 ? 16.962 10.343 -5.576 1.00 69.81 85 THR A CA 1
ATOM 659 C C . THR A 1 85 ? 17.072 10.467 -4.056 1.00 69.81 85 THR A C 1
ATOM 661 O O . THR A 1 85 ? 17.690 11.407 -3.561 1.00 69.81 85 THR A O 1
ATOM 664 N N . LEU A 1 86 ? 16.533 9.499 -3.306 1.00 71.25 86 LEU A N 1
ATOM 665 C CA . LEU A 1 86 ? 16.649 9.443 -1.845 1.00 71.25 86 LEU A CA 1
ATOM 666 C C . LEU A 1 86 ? 18.103 9.247 -1.388 1.00 71.25 86 LEU A C 1
ATOM 668 O O . LEU A 1 86 ? 18.507 9.810 -0.375 1.00 71.25 86 LEU A O 1
ATOM 672 N N . ALA A 1 87 ? 18.909 8.521 -2.166 1.00 77.06 87 ALA A N 1
ATOM 673 C CA . ALA A 1 87 ? 20.349 8.369 -1.961 1.00 77.06 87 ALA A CA 1
ATOM 674 C C . ALA A 1 87 ? 21.179 9.591 -2.419 1.00 77.06 87 ALA A C 1
ATOM 676 O O . ALA A 1 87 ? 22.412 9.542 -2.399 1.00 77.06 87 ALA A O 1
ATOM 677 N N . GLY A 1 88 ? 20.534 10.680 -2.857 1.00 70.62 88 GLY A N 1
ATOM 678 C CA . GLY A 1 88 ? 21.193 11.914 -3.293 1.00 70.62 88 GLY A CA 1
ATOM 679 C C . GLY A 1 88 ? 21.916 11.813 -4.640 1.00 70.62 88 GLY A C 1
ATOM 680 O O . GLY A 1 88 ? 22.729 12.679 -4.962 1.00 70.62 88 GLY A O 1
ATOM 681 N N . GLN A 1 89 ? 21.651 10.770 -5.432 1.00 63.03 89 GLN A N 1
ATOM 682 C CA . GLN A 1 89 ? 22.192 10.635 -6.782 1.00 63.03 89 GLN A CA 1
ATOM 683 C C . GLN A 1 89 ? 21.385 11.497 -7.764 1.00 63.03 89 GLN A C 1
ATOM 685 O O . GLN A 1 89 ? 20.151 11.489 -7.721 1.00 63.03 89 GLN A O 1
ATOM 690 N N . PRO A 1 90 ? 22.048 12.232 -8.675 1.00 54.59 90 PRO A N 1
ATOM 691 C CA . PRO A 1 90 ? 21.343 13.012 -9.679 1.00 54.59 90 PRO A CA 1
ATOM 692 C C . PRO A 1 90 ? 20.566 12.067 -10.610 1.00 54.59 90 PRO A C 1
ATOM 694 O O . PRO A 1 90 ? 21.129 11.071 -11.079 1.00 54.59 90 PRO A O 1
ATOM 697 N N . PRO A 1 91 ? 19.284 12.349 -10.907 1.00 58.12 91 PRO A N 1
ATOM 698 C CA . PRO A 1 91 ? 18.514 11.519 -11.821 1.00 58.12 91 PRO A CA 1
ATOM 699 C C . PRO A 1 91 ? 19.178 11.513 -13.204 1.00 58.12 91 PRO A C 1
ATOM 701 O O . PRO A 1 91 ? 19.631 12.551 -13.691 1.00 58.12 91 PRO A O 1
ATOM 704 N N . GLN A 1 92 ? 19.213 10.347 -13.861 1.00 61.09 92 GLN A N 1
ATOM 705 C CA . GLN A 1 92 ? 19.628 10.273 -15.265 1.00 61.09 92 GLN A CA 1
ATOM 706 C C . GLN A 1 92 ? 18.765 11.230 -16.093 1.00 61.09 92 GLN A C 1
ATOM 708 O O . GLN A 1 92 ? 17.545 11.272 -15.906 1.00 61.09 92 GLN A O 1
ATOM 713 N N . ARG A 1 93 ? 19.415 12.010 -16.968 1.00 62.53 93 ARG A N 1
ATOM 714 C CA . ARG A 1 93 ? 18.808 13.105 -17.735 1.00 62.53 93 ARG A CA 1
ATOM 715 C C . ARG A 1 93 ? 17.466 12.665 -18.326 1.00 62.53 93 ARG A C 1
ATOM 717 O O . ARG A 1 93 ? 17.403 11.741 -19.131 1.00 62.53 93 ARG A O 1
ATOM 724 N N . LEU A 1 94 ? 16.391 13.316 -17.889 1.00 58.97 94 LEU A N 1
ATOM 725 C CA . LEU A 1 94 ? 15.071 13.143 -18.479 1.00 58.97 94 LEU A CA 1
ATOM 726 C C . LEU A 1 94 ? 15.081 13.814 -19.850 1.00 58.97 94 LEU A C 1
ATOM 728 O O . LEU A 1 94 ? 15.312 15.020 -19.934 1.00 58.97 94 LEU A O 1
ATOM 732 N N . HIS A 1 95 ? 14.834 13.032 -20.897 1.00 66.94 95 HIS A N 1
ATOM 733 C CA . HIS A 1 95 ? 14.569 13.589 -22.215 1.00 66.94 95 HIS A CA 1
ATOM 734 C C . HIS A 1 95 ? 13.228 14.305 -22.194 1.00 66.94 95 HIS A C 1
ATOM 736 O O . HIS A 1 95 ? 12.232 13.777 -21.685 1.00 66.94 95 HIS A O 1
ATOM 742 N N . THR A 1 96 ? 13.207 15.524 -22.716 1.00 76.56 96 THR A N 1
ATOM 743 C CA . THR A 1 96 ? 11.959 16.270 -22.856 1.00 76.56 96 THR A CA 1
ATOM 744 C C . THR A 1 96 ? 11.107 15.644 -23.960 1.00 76.56 96 THR A C 1
ATOM 746 O O . THR A 1 96 ? 11.599 14.949 -24.851 1.00 76.56 96 THR A O 1
ATOM 749 N N . TRP A 1 97 ? 9.796 15.885 -23.912 1.00 56.16 97 TRP A N 1
ATOM 750 C CA . TRP A 1 97 ? 8.864 15.439 -24.953 1.00 56.16 97 TRP A CA 1
ATOM 751 C C . TRP A 1 97 ? 9.282 15.918 -26.357 1.00 56.16 97 TRP A C 1
ATOM 753 O O . TRP A 1 97 ? 9.130 15.181 -27.330 1.00 56.16 97 TRP A O 1
ATOM 763 N N . ASP A 1 98 ? 9.891 17.105 -26.437 1.00 71.06 98 ASP A N 1
ATOM 764 C CA . ASP A 1 98 ? 10.406 17.694 -27.675 1.00 71.06 98 ASP A CA 1
ATOM 765 C C . ASP A 1 98 ? 11.647 16.972 -28.232 1.00 71.06 98 ASP A C 1
ATOM 767 O O . ASP A 1 98 ? 11.814 16.850 -29.448 1.00 71.06 98 ASP A O 1
ATOM 771 N N . GLU A 1 99 ? 12.497 16.421 -27.367 1.00 76.94 99 GLU A N 1
ATOM 772 C CA . GLU A 1 99 ? 13.631 15.591 -27.790 1.00 76.94 99 GLU A CA 1
ATOM 773 C C . GLU A 1 99 ? 13.136 14.248 -28.350 1.00 76.94 99 GLU A C 1
ATOM 775 O O . GLU A 1 99 ? 13.522 13.844 -29.448 1.00 76.94 99 GLU A O 1
ATOM 780 N N . LEU A 1 100 ? 12.180 13.610 -27.666 1.00 74.50 100 LEU A N 1
ATOM 781 C CA . LEU A 1 100 ? 11.636 12.308 -28.066 1.00 74.50 100 LEU A CA 1
ATOM 782 C C . LEU A 1 100 ? 10.856 12.352 -29.390 1.00 74.50 100 LEU A C 1
ATOM 784 O O . LEU A 1 100 ? 10.943 11.404 -30.173 1.00 74.50 100 LEU A O 1
ATOM 788 N N . ARG A 1 101 ? 10.116 13.434 -29.680 1.00 74.88 101 ARG A N 1
ATOM 789 C CA . ARG A 1 101 ? 9.444 13.608 -30.988 1.00 74.88 101 ARG A CA 1
ATOM 790 C C . ARG A 1 101 ? 10.445 13.743 -32.132 1.00 74.88 101 ARG A C 1
ATOM 792 O O . ARG A 1 101 ? 10.235 13.182 -33.203 1.00 74.88 101 ARG A O 1
ATOM 799 N N . THR A 1 102 ? 11.556 14.433 -31.881 1.00 79.38 102 THR A N 1
ATOM 800 C CA . THR A 1 102 ? 12.576 14.718 -32.892 1.00 79.38 102 THR A CA 1
ATOM 801 C C . THR A 1 102 ? 13.347 13.446 -33.232 1.00 79.38 102 THR A C 1
ATOM 803 O O . THR A 1 102 ? 13.561 13.150 -34.404 1.00 79.38 102 THR A O 1
ATOM 806 N N . GLU A 1 103 ? 13.672 12.632 -32.225 1.00 70.00 103 GLU A N 1
ATOM 807 C CA . GLU A 1 103 ? 14.304 11.320 -32.412 1.00 70.00 103 GLU A CA 1
ATOM 808 C C . GLU A 1 103 ? 13.392 10.303 -33.118 1.00 70.00 103 GLU A C 1
ATOM 810 O O . GLU A 1 103 ? 13.875 9.426 -33.834 1.00 70.00 103 GLU A O 1
ATOM 815 N N . ARG A 1 104 ? 12.070 10.397 -32.916 1.00 72.31 104 ARG A N 1
ATOM 816 C CA . ARG A 1 104 ? 11.075 9.455 -33.464 1.00 72.31 104 ARG A CA 1
ATOM 817 C C . ARG A 1 104 ? 10.453 9.906 -34.792 1.00 72.31 104 ARG A C 1
ATOM 819 O O . ARG A 1 104 ? 9.725 9.115 -35.386 1.00 72.31 104 ARG A O 1
ATOM 826 N N . GLY A 1 105 ? 10.733 11.127 -35.255 1.00 67.12 105 GLY A N 1
ATOM 827 C CA . GLY A 1 105 ? 10.159 11.695 -36.480 1.00 67.12 105 GLY A CA 1
ATOM 828 C C . GLY A 1 105 ? 8.650 11.962 -36.394 1.00 67.12 105 GLY A C 1
ATOM 829 O O . GLY A 1 105 ? 7.948 11.750 -37.382 1.00 67.12 105 GLY A O 1
ATOM 830 N N . LEU A 1 106 ? 8.161 12.371 -35.215 1.00 56.62 106 LEU A N 1
ATOM 831 C CA . LEU A 1 106 ? 6.749 12.657 -34.908 1.00 56.62 106 LEU A CA 1
ATOM 832 C C . LEU A 1 106 ? 6.444 14.166 -34.832 1.00 56.62 106 LEU A C 1
ATOM 834 O O . LEU A 1 106 ? 7.318 14.973 -34.426 1.00 56.62 106 LEU A O 1
#

InterPro domains:
  IPR046214 Protein of unknown function DUF6247 [PF19760] (11-102)

Organism: Saccharothrix espanaensis (strain ATCC 51144 / DSM 44229 / JCM 9112 / NBRC 15066 / NRRL 15764) (NCBI:txid1179773)